Protein AF-A0A7J8LG86-F1 (afdb_monomer_lite)

Radius of gyration: 30.86 Å; chains: 1; bounding box: 49×33×85 Å

Organism: NCBI:txid34289

Secondary structure (DSSP, 8-state):
-----------PPPHHHHHHHHHHHHHHHHHHHHHHHHHHHHHHSPP----PPPHHHHHHHHHHTT---S--

Sequence (72 aa):
GDKIIYETEAKGFNPGLIVLLVIGGLLITFLVGNYILYSYAQ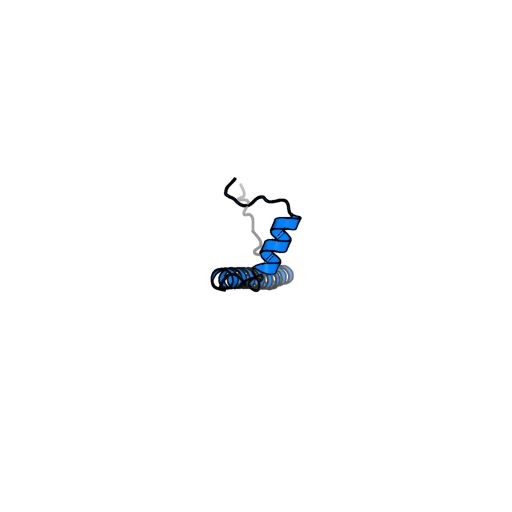KTLPPRKKKPVSKKKMKRERLKQGVSAPGE

Structure (mmCIF, N/CA/C/O backbone):
data_AF-A0A7J8LG86-F1
#
_entry.id   AF-A0A7J8LG86-F1
#
loop_
_atom_site.group_PDB
_atom_site.id
_atom_site.type_symbol
_atom_site.label_atom_id
_atom_site.label_alt_id
_atom_site.label_comp_id
_atom_site.label_asym_id
_atom_site.label_entity_id
_atom_site.label_seq_id
_atom_site.pd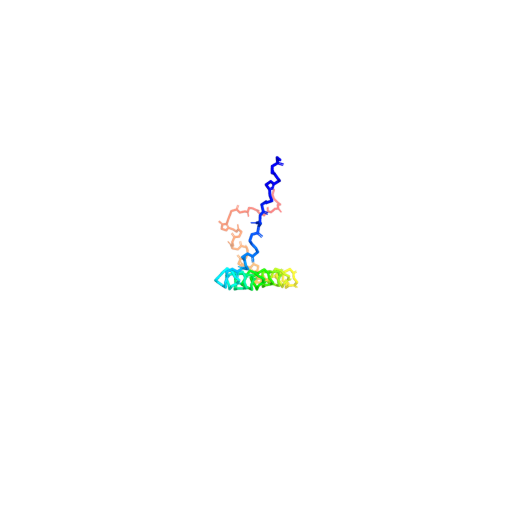bx_PDB_ins_code
_atom_site.Cartn_x
_atom_site.Cartn_y
_atom_site.Cartn_z
_atom_site.occupancy
_atom_site.B_iso_or_equiv
_atom_site.auth_seq_id
_atom_site.auth_comp_id
_atom_site.auth_asym_id
_atom_site.auth_atom_id
_atom_site.pdbx_PDB_model_num
ATOM 1 N N . GLY A 1 1 ? 23.825 26.593 -45.821 1.00 45.31 1 GLY A N 1
ATOM 2 C CA . GLY A 1 1 ? 23.808 26.971 -44.400 1.00 45.31 1 GLY A CA 1
ATOM 3 C C . GLY A 1 1 ? 23.052 25.892 -43.680 1.00 45.31 1 GLY A C 1
ATOM 4 O O . GLY A 1 1 ? 21.853 25.771 -43.898 1.00 45.31 1 GLY A O 1
ATOM 5 N N . ASP A 1 2 ? 23.787 25.037 -42.987 1.00 47.59 2 ASP A N 1
ATOM 6 C CA . ASP A 1 2 ? 23.374 23.678 -42.647 1.00 47.59 2 ASP A CA 1
ATOM 7 C C . ASP A 1 2 ? 22.253 23.625 -41.607 1.00 47.59 2 ASP A C 1
ATOM 9 O O . ASP A 1 2 ? 22.235 24.372 -40.629 1.00 47.59 2 ASP A O 1
ATOM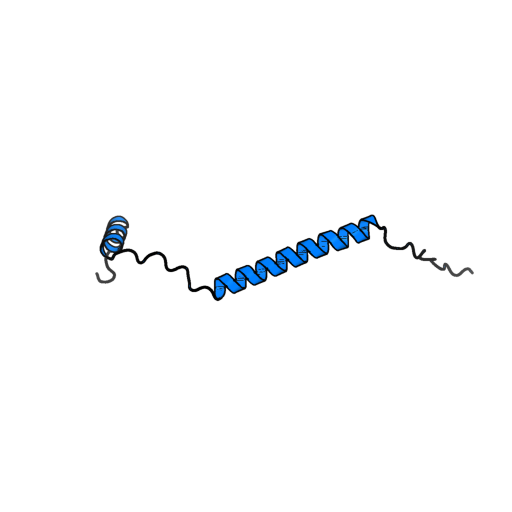 13 N N . LYS A 1 3 ? 21.301 22.715 -41.834 1.00 55.94 3 LYS A N 1
ATOM 14 C CA . LYS A 1 3 ? 20.275 22.350 -40.858 1.00 55.94 3 LYS A CA 1
ATOM 15 C C . LYS A 1 3 ? 20.921 21.405 -39.850 1.00 55.94 3 LYS A C 1
ATOM 17 O O . LYS A 1 3 ? 21.267 20.284 -40.208 1.00 55.94 3 LYS A O 1
ATOM 22 N N . ILE A 1 4 ? 21.060 21.845 -38.603 1.00 61.78 4 ILE A N 1
ATOM 23 C CA . ILE A 1 4 ? 21.435 20.965 -37.494 1.00 61.78 4 ILE A CA 1
ATOM 24 C C . ILE A 1 4 ? 20.225 20.077 -37.200 1.00 61.78 4 ILE A C 1
ATOM 26 O O . ILE A 1 4 ? 19.284 20.476 -36.516 1.00 61.78 4 ILE A O 1
ATOM 30 N N . ILE A 1 5 ? 20.218 18.889 -37.798 1.00 62.88 5 ILE A N 1
ATOM 31 C CA . ILE A 1 5 ? 19.294 17.821 -37.440 1.00 62.88 5 ILE A CA 1
ATOM 32 C C . ILE A 1 5 ? 19.915 17.146 -36.223 1.00 62.88 5 ILE A C 1
ATOM 34 O O . ILE A 1 5 ? 20.937 16.475 -36.333 1.00 62.88 5 ILE A O 1
ATOM 38 N N . TYR A 1 6 ? 19.330 17.364 -35.048 1.00 62.97 6 TYR A N 1
ATOM 39 C CA . TYR A 1 6 ? 19.635 16.545 -33.885 1.00 62.97 6 TYR A CA 1
ATOM 40 C C . TYR A 1 6 ? 19.096 15.144 -34.177 1.00 62.97 6 TYR A C 1
ATOM 42 O O . TYR A 1 6 ? 17.905 14.885 -33.991 1.00 62.97 6 TYR A O 1
ATOM 50 N N . GLU A 1 7 ? 19.948 14.247 -34.675 1.00 60.81 7 GLU A N 1
ATOM 51 C CA . GLU A 1 7 ? 19.681 12.815 -34.600 1.00 60.81 7 GLU A CA 1
ATOM 52 C C . GLU A 1 7 ? 19.572 12.463 -33.116 1.00 60.81 7 GLU A C 1
ATOM 54 O O . GLU A 1 7 ? 20.553 12.259 -32.407 1.00 60.81 7 GLU A O 1
ATOM 59 N N . THR A 1 8 ? 18.340 12.458 -32.612 1.00 60.88 8 THR A N 1
ATOM 60 C CA . THR A 1 8 ? 18.021 11.746 -31.383 1.00 60.88 8 THR A CA 1
ATOM 61 C C . THR A 1 8 ? 18.173 10.279 -31.729 1.00 60.88 8 THR A C 1
ATOM 63 O O . THR A 1 8 ? 17.247 9.657 -32.247 1.00 60.88 8 THR A O 1
ATOM 66 N N . GLU A 1 9 ? 19.376 9.747 -31.516 1.00 59.16 9 GLU A N 1
ATOM 67 C CA . GLU A 1 9 ? 19.615 8.314 -31.531 1.00 59.16 9 GLU A CA 1
ATOM 68 C C . GLU A 1 9 ? 18.535 7.669 -30.661 1.00 59.16 9 GLU A C 1
ATOM 70 O O . GLU A 1 9 ? 18.462 7.906 -29.452 1.00 59.16 9 GLU A O 1
ATOM 75 N N . ALA A 1 10 ? 17.651 6.887 -31.280 1.00 62.19 10 ALA A N 1
ATOM 76 C CA . ALA A 1 10 ? 16.635 6.114 -30.586 1.00 62.19 10 ALA A CA 1
ATOM 77 C C . ALA A 1 10 ? 17.319 4.948 -29.858 1.00 62.19 10 ALA A C 1
ATOM 79 O O . ALA A 1 10 ? 17.179 3.777 -30.211 1.00 62.19 10 ALA A O 1
ATOM 80 N N . LYS A 1 11 ? 18.125 5.274 -28.849 1.00 68.06 11 LYS A N 1
ATOM 81 C CA . LYS A 1 11 ? 18.764 4.313 -27.967 1.00 68.06 11 LYS A CA 1
ATOM 82 C C . LYS A 1 11 ? 17.655 3.726 -27.102 1.00 68.06 11 LYS A C 1
ATOM 84 O O . LYS A 1 11 ? 17.135 4.392 -26.210 1.00 68.06 11 LYS A O 1
ATOM 89 N N . GLY A 1 12 ? 17.239 2.506 -27.437 1.00 75.31 12 GLY A N 1
ATOM 90 C CA . GLY A 1 12 ? 16.190 1.786 -26.719 1.00 75.31 12 GLY A CA 1
ATOM 91 C C . GLY A 1 12 ? 16.442 1.747 -25.208 1.00 75.31 12 GLY A C 1
ATOM 92 O O . GLY A 1 12 ? 17.578 1.865 -24.741 1.00 75.31 12 GLY A O 1
ATOM 93 N N . PHE A 1 13 ? 15.369 1.599 -24.430 1.00 80.31 13 PHE A N 1
ATOM 94 C CA . PHE A 1 13 ? 15.456 1.582 -22.972 1.00 80.31 13 PHE A CA 1
ATOM 95 C C . PHE A 1 13 ? 16.434 0.510 -22.474 1.00 80.31 13 PHE A C 1
ATOM 97 O O . PHE A 1 13 ? 16.404 -0.638 -22.916 1.00 80.31 13 PHE A O 1
ATOM 104 N N . ASN A 1 14 ? 17.292 0.888 -21.523 1.00 88.62 14 ASN A N 1
ATOM 105 C CA . ASN A 1 14 ? 18.235 -0.038 -20.905 1.00 88.62 14 ASN A CA 1
ATOM 106 C C . ASN A 1 14 ? 17.457 -1.174 -20.207 1.00 88.62 14 ASN A C 1
ATOM 108 O O . ASN A 1 14 ? 16.549 -0.877 -19.423 1.00 88.62 14 ASN A O 1
ATOM 112 N N . PRO A 1 15 ? 17.821 -2.451 -20.423 1.00 90.25 15 PRO A N 1
ATOM 113 C CA . PRO A 1 15 ? 17.165 -3.581 -19.768 1.00 90.25 15 PRO A CA 1
ATOM 114 C C . PRO A 1 15 ? 17.124 -3.447 -18.240 1.00 90.25 15 PRO A C 1
ATOM 116 O O . PRO A 1 15 ? 16.105 -3.761 -17.633 1.00 90.25 15 PRO A O 1
ATOM 119 N N . GLY A 1 16 ? 18.167 -2.900 -17.608 1.00 92.44 16 GLY A N 1
ATOM 120 C CA . GLY A 1 16 ? 18.182 -2.642 -16.165 1.00 92.44 16 GLY A CA 1
ATOM 121 C C . GLY A 1 16 ? 17.138 -1.613 -15.721 1.00 92.44 16 GLY A C 1
ATOM 122 O O . GLY A 1 16 ? 16.508 -1.786 -14.680 1.00 92.44 16 GLY A O 1
ATOM 123 N N . LEU A 1 17 ? 16.891 -0.579 -16.533 1.00 92.69 17 LEU A N 1
ATOM 124 C CA . LEU A 1 17 ? 15.838 0.404 -16.259 1.00 92.69 17 LEU A CA 1
ATOM 125 C C . LEU A 1 17 ? 14.446 -0.202 -16.440 1.00 92.69 17 LEU A C 1
ATOM 127 O O . LEU A 1 17 ? 13.569 0.043 -15.617 1.00 92.69 17 LEU A O 1
ATOM 131 N N . ILE A 1 18 ? 14.251 -1.024 -17.474 1.00 92.88 18 ILE A N 1
ATOM 132 C CA . ILE A 1 18 ? 12.986 -1.738 -17.693 1.00 92.88 18 ILE A CA 1
ATOM 133 C C . ILE A 1 18 ? 12.688 -2.640 -16.494 1.00 92.88 18 ILE A C 1
ATOM 135 O O . ILE A 1 18 ? 11.592 -2.591 -15.943 1.00 92.88 18 ILE A O 1
ATOM 139 N N . VAL A 1 19 ? 13.673 -3.417 -16.042 1.00 94.06 19 VAL A N 1
ATOM 140 C CA . VAL A 1 19 ? 13.523 -4.308 -14.885 1.00 94.06 19 VAL A CA 1
ATOM 141 C C . VAL A 1 19 ? 13.212 -3.517 -13.613 1.00 94.06 19 VAL A C 1
ATOM 143 O O . VAL A 1 19 ? 12.315 -3.908 -12.866 1.00 94.06 19 VAL A O 1
ATOM 146 N N . LEU A 1 20 ? 13.883 -2.384 -13.383 1.00 95.56 20 LEU A N 1
ATOM 147 C CA . LEU A 1 20 ? 13.602 -1.523 -12.232 1.00 95.56 20 LEU A CA 1
ATOM 148 C C . LEU A 1 20 ? 12.165 -0.987 -12.261 1.00 95.56 20 LEU A C 1
ATOM 150 O O . LEU A 1 20 ? 11.489 -1.008 -11.235 1.00 95.56 20 LEU A O 1
ATOM 154 N N . LEU A 1 21 ? 11.686 -0.541 -13.425 1.00 95.38 21 LEU A N 1
ATOM 155 C CA . LEU A 1 21 ? 10.316 -0.053 -13.586 1.00 95.38 21 LEU A CA 1
ATOM 156 C C . LEU A 1 21 ? 9.284 -1.167 -13.403 1.00 95.38 21 LEU A C 1
ATOM 158 O O . LEU A 1 21 ? 8.262 -0.942 -12.763 1.00 95.38 21 LEU A O 1
ATOM 162 N N . VAL A 1 22 ? 9.552 -2.367 -13.917 1.00 96.50 22 VAL A N 1
ATOM 163 C CA . VAL A 1 22 ? 8.647 -3.514 -13.773 1.00 96.50 22 VAL A CA 1
ATOM 164 C C . VAL A 1 22 ? 8.565 -3.954 -12.314 1.00 96.50 22 VAL A C 1
ATOM 166 O O . VAL A 1 22 ? 7.468 -4.043 -11.770 1.00 96.50 22 VAL A O 1
ATOM 169 N N . ILE A 1 23 ? 9.702 -4.186 -11.653 1.00 97.06 23 ILE A N 1
ATOM 170 C CA . ILE A 1 23 ? 9.724 -4.636 -10.253 1.00 97.06 23 ILE A CA 1
ATOM 171 C C . ILE A 1 23 ? 9.209 -3.528 -9.331 1.00 97.06 23 ILE A C 1
ATOM 173 O O . ILE A 1 23 ? 8.359 -3.781 -8.479 1.00 97.06 23 ILE A O 1
ATOM 177 N N . GLY A 1 24 ? 9.683 -2.295 -9.518 1.00 97.38 24 GLY A N 1
ATOM 178 C CA . GLY A 1 24 ? 9.250 -1.139 -8.737 1.00 97.38 24 GLY A CA 1
ATOM 179 C C . GLY A 1 24 ? 7.757 -0.869 -8.899 1.00 97.38 24 GLY A C 1
ATOM 180 O O . GLY A 1 24 ? 7.050 -0.727 -7.904 1.00 97.38 24 GLY A O 1
ATOM 181 N N . GLY A 1 25 ? 7.255 -0.883 -10.134 1.00 97.19 25 GLY A N 1
ATOM 182 C CA . GLY A 1 25 ? 5.833 -0.729 -10.431 1.00 97.19 25 GLY A CA 1
ATOM 183 C C . GLY A 1 25 ? 4.993 -1.832 -9.793 1.00 97.19 25 GLY A C 1
ATOM 184 O O . GLY A 1 25 ? 4.017 -1.537 -9.111 1.00 97.19 25 GLY A O 1
ATOM 185 N N . LEU A 1 26 ? 5.410 -3.092 -9.927 1.00 97.81 26 LEU A N 1
ATOM 186 C CA . LEU A 1 26 ? 4.684 -4.231 -9.367 1.00 97.81 26 LEU A CA 1
ATOM 187 C C . LEU A 1 26 ? 4.614 -4.159 -7.835 1.00 97.81 26 LEU A C 1
ATOM 189 O O . LEU A 1 26 ? 3.537 -4.341 -7.266 1.00 97.81 26 LEU A O 1
ATOM 193 N N . LEU A 1 27 ? 5.721 -3.821 -7.165 1.00 97.81 27 LEU A N 1
ATOM 194 C CA . LEU A 1 27 ? 5.750 -3.641 -5.710 1.00 97.81 27 LEU A CA 1
ATOM 195 C C . LEU A 1 27 ? 4.859 -2.483 -5.255 1.00 97.81 27 LEU A C 1
ATOM 197 O O . LEU A 1 27 ? 4.089 -2.643 -4.306 1.00 97.81 27 LEU A O 1
ATOM 201 N N . ILE A 1 28 ? 4.930 -1.334 -5.933 1.00 97.44 28 ILE A N 1
ATOM 202 C CA . ILE A 1 28 ? 4.107 -0.164 -5.606 1.00 97.44 28 ILE A CA 1
ATOM 203 C C . ILE A 1 28 ? 2.626 -0.497 -5.785 1.00 97.44 28 ILE A C 1
ATOM 205 O O . ILE A 1 28 ? 1.837 -0.268 -4.869 1.00 97.44 28 ILE A O 1
ATOM 209 N N . THR A 1 29 ? 2.235 -1.081 -6.920 1.00 97.25 29 THR A N 1
ATOM 210 C CA . THR A 1 29 ? 0.844 -1.476 -7.175 1.00 97.25 29 THR A CA 1
ATOM 211 C C . THR A 1 29 ? 0.354 -2.486 -6.141 1.00 97.25 29 THR A C 1
ATOM 213 O O . THR A 1 29 ? -0.760 -2.343 -5.636 1.00 97.25 29 THR A O 1
ATOM 216 N N . PHE A 1 30 ? 1.182 -3.465 -5.769 1.00 97.00 30 PHE A N 1
ATOM 217 C CA . PHE A 1 30 ? 0.840 -4.445 -4.740 1.00 97.00 30 PHE A CA 1
ATOM 218 C C . PHE A 1 30 ? 0.619 -3.792 -3.369 1.00 97.00 30 PHE A C 1
ATOM 220 O O . PHE A 1 30 ? -0.385 -4.064 -2.710 1.00 97.00 30 PHE A O 1
ATOM 227 N N . LEU A 1 31 ? 1.513 -2.892 -2.954 1.00 97.38 31 LEU A N 1
ATOM 228 C CA . LEU A 1 31 ? 1.411 -2.166 -1.685 1.00 97.38 31 LEU A CA 1
ATOM 229 C C . LEU A 1 31 ? 0.182 -1.256 -1.647 1.00 97.38 31 LEU A C 1
ATOM 231 O O . LEU A 1 31 ? -0.570 -1.283 -0.674 1.00 97.38 31 LEU A O 1
ATOM 235 N N . VAL A 1 32 ? -0.050 -0.482 -2.709 1.00 97.25 32 VAL A N 1
ATOM 236 C CA . VAL A 1 32 ? -1.206 0.419 -2.808 1.00 97.25 32 VAL A CA 1
ATOM 237 C C . VAL A 1 32 ? -2.507 -0.380 -2.819 1.00 97.25 32 VAL A C 1
ATO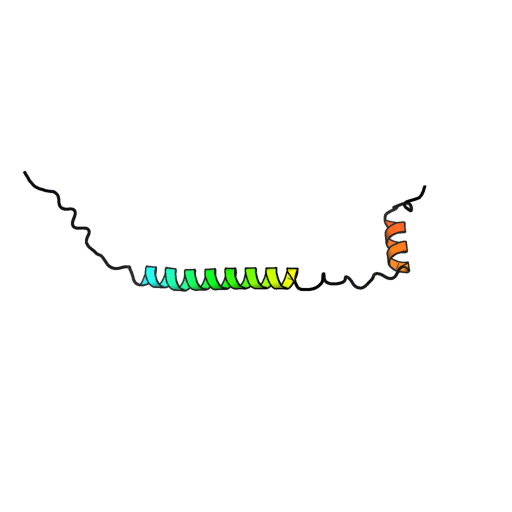M 239 O O . VAL A 1 32 ? -3.417 -0.073 -2.051 1.00 97.25 32 VAL A O 1
ATOM 242 N N . GLY A 1 33 ? -2.587 -1.441 -3.626 1.00 96.69 33 GLY A N 1
ATOM 243 C CA . GLY A 1 33 ? -3.753 -2.324 -3.667 1.00 96.69 33 GLY A CA 1
ATOM 244 C C . GLY A 1 33 ? -4.040 -2.963 -2.308 1.00 96.69 33 GLY A C 1
ATOM 245 O O . GLY A 1 33 ? -5.183 -2.956 -1.848 1.00 96.69 33 GLY A O 1
ATOM 246 N N . ASN A 1 34 ? -3.001 -3.440 -1.617 1.00 97.25 34 ASN A N 1
ATOM 247 C CA . ASN A 1 34 ? -3.133 -4.008 -0.278 1.00 97.25 34 ASN A CA 1
ATOM 248 C C . ASN A 1 34 ? -3.598 -2.963 0.743 1.00 97.25 34 ASN A C 1
ATOM 250 O O . ASN A 1 34 ? -4.506 -3.233 1.525 1.00 97.25 34 ASN A O 1
ATOM 254 N N . TYR A 1 35 ? -3.036 -1.756 0.699 1.00 95.69 35 TYR A N 1
ATOM 255 C CA . TYR A 1 35 ? -3.408 -0.675 1.604 1.00 95.69 35 TYR A CA 1
ATOM 256 C C . TYR A 1 35 ? -4.862 -0.237 1.416 1.00 95.69 35 TYR A C 1
ATOM 258 O O . TYR A 1 35 ? -5.589 -0.066 2.398 1.00 95.69 35 TYR A O 1
ATOM 266 N N . ILE A 1 36 ? -5.314 -0.099 0.166 1.00 95.69 36 ILE A N 1
ATOM 267 C CA . ILE A 1 36 ? -6.710 0.230 -0.146 1.00 95.69 36 ILE A CA 1
ATOM 268 C C . ILE A 1 36 ? -7.631 -0.870 0.380 1.00 95.69 36 ILE A C 1
ATOM 270 O O . ILE A 1 36 ? -8.605 -0.566 1.071 1.00 95.69 36 ILE A O 1
ATOM 274 N N . LEU A 1 37 ?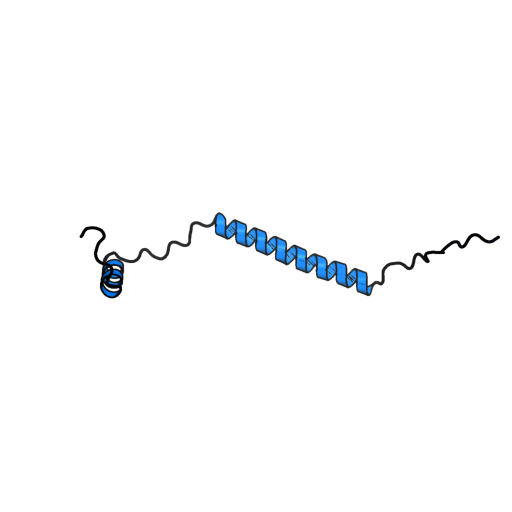 -7.308 -2.138 0.113 1.00 91.88 37 LEU A N 1
ATOM 275 C CA . LEU A 1 37 ? -8.111 -3.270 0.571 1.00 91.88 37 LEU A CA 1
ATOM 276 C C . LEU A 1 37 ? -8.150 -3.358 2.101 1.00 91.88 37 LEU A C 1
ATOM 278 O O . LEU A 1 37 ? -9.212 -3.566 2.683 1.00 91.88 37 LEU A O 1
ATOM 282 N N . TYR A 1 38 ? -7.016 -3.134 2.763 1.00 89.56 38 TYR A N 1
ATOM 283 C CA . TYR A 1 38 ? -6.914 -3.076 4.217 1.00 89.56 38 TYR A CA 1
ATOM 284 C C . TYR A 1 38 ? -7.752 -1.937 4.800 1.00 89.56 38 TYR A C 1
ATOM 286 O O . TYR A 1 38 ? -8.499 -2.142 5.756 1.00 89.56 38 TYR A O 1
ATOM 294 N N . SER A 1 39 ? -7.677 -0.744 4.210 1.00 89.12 39 SER A N 1
ATOM 295 C C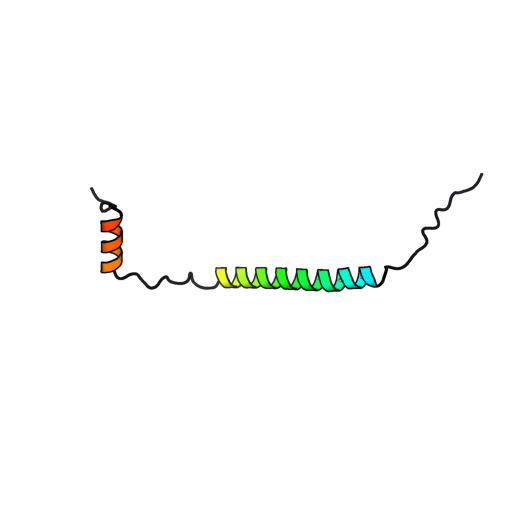A . SER A 1 39 ? -8.470 0.411 4.637 1.00 89.12 39 SER A CA 1
ATOM 296 C C . SER A 1 39 ? -9.967 0.172 4.428 1.00 89.12 39 SER A C 1
ATOM 298 O O . SER A 1 39 ? -10.774 0.465 5.309 1.00 89.12 39 SER A O 1
ATOM 300 N N . TYR A 1 40 ? -10.350 -0.423 3.297 1.00 90.44 40 TYR A N 1
ATOM 301 C CA . TYR A 1 40 ? -11.733 -0.797 3.013 1.00 90.44 40 TYR A CA 1
ATOM 302 C C . TYR A 1 40 ? -12.251 -1.836 4.009 1.00 90.44 40 TYR A C 1
ATOM 304 O O . TYR A 1 40 ? -13.331 -1.665 4.581 1.00 90.44 40 TYR A O 1
ATOM 312 N N . ALA A 1 41 ? -11.454 -2.870 4.284 1.00 87.31 41 ALA A N 1
ATOM 313 C CA . ALA A 1 41 ? -11.760 -3.861 5.302 1.00 87.31 41 ALA A CA 1
ATOM 314 C C . ALA A 1 41 ? -11.919 -3.194 6.670 1.00 87.31 41 ALA A C 1
ATOM 316 O O . ALA A 1 41 ? -12.905 -3.444 7.338 1.00 87.31 41 ALA A O 1
ATOM 317 N N . GLN A 1 42 ? -11.039 -2.283 7.088 1.00 82.69 42 GLN A N 1
ATOM 318 C CA . GLN A 1 42 ? -11.205 -1.593 8.373 1.00 82.69 42 GLN A CA 1
ATOM 319 C C . GLN A 1 42 ? -12.470 -0.735 8.469 1.00 82.69 42 GLN A C 1
ATOM 321 O O . GLN A 1 42 ? -13.034 -0.619 9.554 1.00 82.69 42 GLN A O 1
ATOM 326 N N . LYS A 1 43 ? -12.907 -0.126 7.361 1.00 77.38 43 LYS A N 1
ATOM 327 C CA . LYS A 1 43 ? -14.133 0.687 7.316 1.00 77.38 43 LYS A CA 1
ATOM 328 C C . LYS A 1 43 ? -15.405 -0.163 7.340 1.00 77.38 43 LYS A C 1
ATOM 330 O O . LYS A 1 43 ? -16.410 0.269 7.893 1.00 77.38 43 LYS A O 1
ATOM 335 N N . THR A 1 44 ? -15.365 -1.342 6.722 1.00 78.38 44 THR A N 1
ATOM 336 C CA . THR A 1 44 ? -16.500 -2.280 6.642 1.00 78.38 44 THR A CA 1
ATOM 337 C C . THR A 1 44 ? -16.551 -3.249 7.817 1.00 78.38 44 THR A C 1
ATOM 339 O O . THR A 1 44 ? -17.626 -3.708 8.203 1.00 78.38 44 THR A O 1
ATOM 342 N N . LEU A 1 45 ? -15.402 -3.542 8.423 1.00 66.06 45 LEU A N 1
ATOM 343 C CA . LEU A 1 45 ? -15.320 -4.302 9.653 1.00 66.06 45 LEU A CA 1
ATOM 344 C C . LEU A 1 45 ? -15.970 -3.470 10.762 1.00 66.06 45 LEU A C 1
ATOM 346 O O . LEU A 1 45 ? -15.590 -2.315 10.972 1.00 66.06 45 LEU A O 1
ATOM 350 N N . PRO A 1 46 ? -16.930 -4.043 11.507 1.00 66.69 46 PRO A N 1
ATOM 351 C CA . PRO A 1 46 ? -17.517 -3.348 12.636 1.00 66.69 46 PRO A CA 1
ATOM 352 C C . PRO A 1 46 ? -16.390 -2.940 13.592 1.00 66.69 46 PRO A C 1
ATOM 354 O O . PRO A 1 46 ? -15.459 -3.735 13.797 1.00 66.69 46 PRO A O 1
ATOM 357 N N . PRO A 1 47 ? -16.446 -1.727 14.182 1.00 71.19 47 PRO A N 1
ATOM 358 C CA . PRO A 1 47 ? -15.414 -1.250 15.091 1.00 71.19 47 PRO A CA 1
ATOM 359 C C . PRO A 1 47 ? -15.169 -2.352 16.103 1.00 71.19 47 PRO A C 1
ATOM 361 O O . PRO A 1 47 ? -16.129 -2.786 16.746 1.00 71.19 47 PRO A O 1
ATOM 364 N N . ARG A 1 48 ? -13.922 -2.857 16.172 1.00 69.12 48 ARG A N 1
ATOM 365 C CA . ARG A 1 48 ? -13.538 -3.961 17.063 1.00 69.12 48 ARG A CA 1
ATOM 366 C C . ARG A 1 48 ? -14.135 -3.645 18.420 1.00 69.12 48 ARG A C 1
ATOM 368 O O . ARG A 1 48 ? -13.616 -2.768 19.114 1.00 69.12 48 ARG A O 1
ATOM 375 N N . LYS A 1 49 ? -15.258 -4.293 18.762 1.00 58.53 49 LYS A N 1
ATOM 376 C CA . LYS A 1 49 ? -15.960 -4.022 20.011 1.00 58.53 49 LYS A CA 1
ATOM 377 C C . LYS A 1 49 ? -14.940 -4.347 21.081 1.00 58.53 49 LYS A C 1
ATOM 379 O O . LYS A 1 49 ? -14.647 -5.519 21.321 1.00 58.53 49 LYS A O 1
ATOM 384 N N . LYS A 1 50 ? -14.343 -3.312 21.686 1.00 62.16 50 LYS A N 1
ATOM 385 C CA . LYS A 1 50 ? -13.555 -3.494 22.900 1.00 62.16 50 LYS A CA 1
ATOM 386 C C . LYS A 1 50 ? -14.478 -4.278 23.814 1.00 62.16 50 LYS A C 1
ATOM 388 O O . LYS A 1 50 ? -15.634 -3.871 23.963 1.00 62.16 50 LYS A O 1
ATOM 393 N N . LYS A 1 51 ? -14.012 -5.433 24.313 1.00 64.81 51 LYS A N 1
ATOM 394 C CA . LYS A 1 51 ? -14.832 -6.309 25.159 1.00 64.81 51 LYS A CA 1
ATOM 395 C C . LYS A 1 51 ? -15.587 -5.408 26.133 1.00 64.81 51 LYS A C 1
ATOM 397 O O . LYS A 1 51 ? -14.907 -4.608 26.789 1.00 64.81 51 LYS A O 1
ATOM 402 N N . PRO A 1 52 ? -16.934 -5.447 26.151 1.00 73.75 52 PRO A N 1
ATOM 403 C CA . PRO A 1 52 ? -17.708 -4.499 26.928 1.00 73.75 52 PRO A CA 1
ATOM 404 C C . PRO A 1 52 ? -17.168 -4.536 28.347 1.00 73.75 52 PRO A C 1
ATOM 406 O O . PRO A 1 52 ? -17.117 -5.581 28.998 1.00 73.75 52 PRO A O 1
ATOM 409 N N . VAL A 1 53 ? -16.633 -3.398 28.774 1.00 77.12 53 VAL A N 1
ATOM 410 C CA . VAL A 1 53 ? -16.012 -3.297 30.080 1.00 77.12 53 VAL A CA 1
ATOM 411 C C . VAL A 1 53 ? -17.157 -3.409 31.072 1.00 77.12 53 VAL A C 1
ATOM 413 O O . VAL A 1 53 ? -18.067 -2.583 31.049 1.00 77.12 53 VAL A O 1
ATOM 416 N N . SER A 1 54 ? -17.146 -4.458 31.902 1.00 84.25 54 SER A N 1
ATOM 417 C CA . SER A 1 54 ? -18.176 -4.654 32.927 1.00 84.25 54 SER A CA 1
ATOM 418 C C . SER A 1 54 ? -18.414 -3.342 33.675 1.00 84.25 54 SER A C 1
ATOM 420 O O . SER A 1 54 ? -17.452 -2.646 34.021 1.00 84.25 54 SER A O 1
ATOM 422 N N . LYS A 1 55 ? -19.683 -3.008 33.948 1.00 82.12 55 LYS A N 1
ATOM 423 C CA . LYS A 1 55 ? -20.073 -1.759 34.626 1.00 82.12 55 LYS A CA 1
ATOM 424 C C . LYS A 1 55 ? -19.267 -1.531 35.916 1.00 82.12 55 LYS A C 1
ATOM 426 O O . LYS A 1 55 ? -18.912 -0.395 36.217 1.00 82.12 55 LYS A O 1
ATOM 431 N N . LYS A 1 56 ? -18.876 -2.608 36.616 1.00 82.88 56 LYS A N 1
ATOM 432 C CA . LYS A 1 56 ? -17.993 -2.567 37.797 1.00 82.88 56 LYS A CA 1
ATOM 433 C C . LYS A 1 56 ? -16.590 -2.034 37.478 1.00 82.88 56 LYS A C 1
ATOM 435 O O . LYS A 1 56 ? -16.070 -1.205 38.218 1.00 82.88 56 LYS A O 1
ATOM 440 N N . LYS A 1 57 ? -15.982 -2.472 36.371 1.00 84.19 57 LYS A N 1
ATOM 441 C CA . LYS A 1 57 ? -14.661 -2.000 35.923 1.00 84.19 57 LYS A CA 1
ATOM 442 C C . LYS A 1 57 ? -14.734 -0.570 35.379 1.00 84.19 57 LYS A C 1
ATOM 444 O O . LYS A 1 57 ? -13.855 0.219 35.692 1.00 84.19 57 LYS A O 1
ATOM 449 N N . MET A 1 58 ? -15.807 -0.206 34.674 1.00 81.06 58 MET A N 1
ATOM 450 C CA . MET A 1 58 ? -16.017 1.173 34.214 1.00 81.06 58 MET A CA 1
ATOM 451 C C . MET A 1 58 ? -16.196 2.150 35.386 1.00 81.06 58 MET A C 1
ATOM 453 O O . MET A 1 58 ? -15.577 3.208 35.391 1.00 81.06 58 MET A O 1
ATOM 457 N N . LYS A 1 59 ? -16.978 1.783 36.411 1.00 82.19 59 LYS A N 1
ATOM 458 C CA . LYS A 1 59 ? -17.126 2.593 37.631 1.00 82.19 59 LYS A CA 1
ATOM 459 C C . LYS A 1 59 ? -15.796 2.714 38.381 1.00 82.19 59 LYS A C 1
ATOM 461 O O . LYS A 1 59 ? -15.446 3.804 38.806 1.00 82.19 59 LYS A O 1
ATOM 466 N N . ARG A 1 60 ? -15.022 1.625 38.488 1.00 83.94 60 ARG A N 1
ATOM 467 C CA . ARG A 1 60 ? -13.702 1.637 39.144 1.00 83.94 60 ARG A CA 1
ATOM 468 C C . ARG A 1 60 ? -12.697 2.545 38.431 1.00 83.94 60 ARG A C 1
ATOM 470 O O . ARG A 1 60 ? -11.967 3.253 39.105 1.00 83.94 60 ARG A O 1
ATOM 477 N N . GLU A 1 61 ? -12.666 2.535 37.101 1.00 82.62 61 GLU A N 1
ATOM 478 C CA . GLU A 1 61 ? -11.803 3.430 36.317 1.00 82.62 61 GLU A CA 1
ATOM 479 C C . GLU A 1 61 ? -12.248 4.895 36.432 1.00 82.62 61 GLU A C 1
ATOM 481 O O . GLU A 1 61 ? -11.411 5.752 36.685 1.00 82.62 61 GLU A O 1
ATOM 486 N N . ARG A 1 62 ? -13.557 5.183 36.357 1.00 77.56 62 ARG A N 1
ATOM 487 C CA . ARG A 1 62 ? -14.096 6.546 36.545 1.00 77.56 62 ARG A CA 1
ATOM 488 C C . ARG A 1 62 ? -13.785 7.117 37.933 1.00 77.56 62 ARG A C 1
ATOM 490 O O . ARG A 1 62 ? -13.371 8.263 38.034 1.00 77.56 62 ARG A O 1
ATOM 497 N N . LEU A 1 63 ? -13.911 6.294 38.981 1.00 77.94 63 LEU A N 1
ATOM 498 C CA . LEU A 1 63 ? -13.562 6.668 40.358 1.00 77.94 63 LEU A CA 1
ATOM 499 C C . LEU A 1 63 ? -12.057 6.924 40.530 1.00 77.94 63 LEU A C 1
ATOM 501 O O . LEU A 1 63 ? -11.676 7.833 41.254 1.00 77.94 63 LEU A O 1
ATOM 505 N N . LYS A 1 64 ? -11.196 6.152 39.852 1.00 80.25 64 LYS A N 1
ATOM 506 C CA . LYS A 1 64 ? -9.739 6.377 39.855 1.00 80.25 64 LYS A CA 1
ATOM 507 C C . LYS A 1 64 ? -9.327 7.636 39.096 1.00 80.25 64 LYS A C 1
ATOM 509 O O . LYS A 1 64 ? -8.341 8.260 39.459 1.00 80.25 64 LYS A O 1
ATOM 514 N N . GLN A 1 65 ? -10.054 7.973 38.035 1.00 80.19 65 GLN A N 1
ATOM 515 C CA . GLN A 1 65 ? -9.799 9.154 37.210 1.00 80.19 65 GLN A CA 1
ATOM 516 C C . GLN A 1 65 ? -10.366 10.442 37.827 1.00 80.19 65 GLN A C 1
ATOM 518 O O . GLN A 1 65 ? -10.212 11.501 37.231 1.00 80.19 65 GLN A O 1
ATOM 523 N N . GLY A 1 66 ? -11.022 10.368 38.994 1.00 73.12 66 GLY A N 1
ATOM 524 C CA . GLY A 1 66 ? -11.574 11.539 39.684 1.00 73.12 66 GLY A CA 1
ATOM 525 C C . GLY A 1 66 ? -12.697 12.241 38.915 1.00 73.12 66 GLY A C 1
ATOM 526 O O . GLY A 1 66 ? -13.042 13.371 39.237 1.00 73.12 66 GLY A O 1
ATOM 527 N N . VAL A 1 67 ? -13.263 11.592 37.893 1.00 67.88 67 VAL A N 1
ATOM 528 C CA . VAL A 1 67 ? -14.341 12.165 37.085 1.00 67.88 67 VAL A CA 1
ATOM 529 C C . VAL A 1 67 ? -15.621 12.067 37.909 1.00 67.88 67 VAL A C 1
ATOM 531 O O . VAL A 1 67 ? -16.169 10.967 38.063 1.00 67.88 67 VAL A O 1
ATOM 534 N N . SER A 1 68 ? -16.074 13.193 38.474 1.00 68.00 68 SER A N 1
ATOM 535 C CA . SER A 1 68 ? -17.386 13.264 39.119 1.00 68.00 68 SER A CA 1
ATOM 536 C C . SER A 1 68 ? -18.461 12.914 38.089 1.00 68.00 68 SER A C 1
ATOM 538 O O . SER A 1 68 ? -18.291 13.089 36.876 1.00 68.00 68 SER A O 1
ATOM 540 N N . ALA A 1 69 ? -19.538 12.285 38.552 1.00 63.84 69 ALA A N 1
ATOM 541 C CA . ALA A 1 69 ? -20.637 11.933 37.670 1.00 63.84 69 ALA A CA 1
ATOM 542 C C . ALA A 1 69 ? -21.139 13.206 36.956 1.00 63.84 69 ALA A C 1
ATOM 544 O O . ALA A 1 69 ? -21.219 14.245 37.604 1.00 63.84 69 ALA A O 1
ATOM 545 N N . PRO A 1 70 ? -21.482 13.156 35.653 1.00 62.97 70 PRO A N 1
ATOM 546 C CA . PRO A 1 70 ? -22.127 14.289 35.004 1.00 62.97 70 PRO A CA 1
ATOM 547 C C . PRO A 1 70 ? -23.500 14.462 35.662 1.00 62.97 70 PRO A C 1
ATOM 549 O O . PRO A 1 70 ? -24.407 13.673 35.387 1.00 62.97 70 PRO A O 1
ATOM 552 N N . GLY A 1 71 ? -23.609 15.405 36.598 1.00 66.44 71 GLY A N 1
ATOM 553 C CA . GLY A 1 71 ? -24.801 15.601 37.424 1.00 66.44 71 GLY A CA 1
ATOM 554 C C . GLY A 1 71 ? -24.557 16.093 38.855 1.00 66.44 71 GLY A C 1
ATOM 555 O O . GLY A 1 71 ? -25.375 15.776 39.713 1.00 66.44 71 GLY A O 1
ATOM 556 N N . GLU A 1 72 ? -23.472 16.834 39.100 1.00 54.47 72 GLU A N 1
ATOM 557 C CA . GLU A 1 72 ? -23.401 17.864 40.152 1.00 54.47 72 GLU A CA 1
ATOM 558 C C . GLU A 1 72 ? -23.196 19.225 39.485 1.00 54.47 72 GLU A C 1
ATOM 560 O O . GLU A 1 72 ? -22.463 19.256 38.464 1.00 54.47 72 GLU A O 1
#

InterPro domains:
  IPR006779 DNA binding protein S1FA [PF04689] (8-72)
  IPR006779 DNA binding protein S1FA [PTHR35298] (3-72)

pLDDT: mean 79.62, std 14.44, range [45.31, 97.81]

Foldseek 3Di:
DDDPDPPPPPPDDDPVVVVCCVVVVVVVCVVVVVVVVVVVCCVPPDPPPPPPQPPVRVVVVCVVVVPDDPPD